Protein AF-A0A917M7F8-F1 (afdb_monomer)

Radius of gyration: 17.64 Å; Cα contacts (8 Å, |Δi|>4): 96; chains: 1; bounding box: 37×17×56 Å

Structure (mmCIF, N/CA/C/O backbone):
data_AF-A0A917M7F8-F1
#
_entry.id   AF-A0A917M7F8-F1
#
loop_
_atom_site.group_PDB
_atom_site.id
_atom_site.type_symbol
_atom_site.label_atom_id
_atom_site.label_alt_id
_atom_site.label_comp_id
_atom_site.label_asym_id
_atom_site.label_entity_id
_atom_site.label_seq_id
_atom_site.pdbx_PDB_ins_code
_atom_site.Cartn_x
_atom_site.Cartn_y
_atom_site.Cartn_z
_atom_site.occupancy
_atom_site.B_iso_or_equiv
_atom_site.auth_seq_id
_atom_site.auth_comp_id
_atom_site.auth_asym_id
_atom_site.auth_atom_id
_atom_site.pdbx_PDB_model_num
ATOM 1 N N . MET A 1 1 ? 1.217 -8.965 -25.783 1.00 62.03 1 MET A N 1
ATOM 2 C CA . MET A 1 1 ? 2.319 -8.614 -24.865 1.00 62.03 1 MET A CA 1
ATOM 3 C C . MET A 1 1 ? 2.893 -7.305 -25.364 1.00 62.03 1 MET A C 1
ATOM 5 O O . MET A 1 1 ? 3.243 -7.249 -26.536 1.00 62.03 1 MET A O 1
ATOM 9 N N . PHE A 1 2 ? 2.855 -6.248 -24.554 1.00 60.12 2 PHE A N 1
ATOM 10 C CA . PHE A 1 2 ? 3.273 -4.917 -24.993 1.00 60.12 2 PHE A CA 1
ATOM 11 C C . PHE A 1 2 ? 4.700 -4.663 -24.495 1.00 60.12 2 PHE A C 1
ATOM 13 O O . PHE A 1 2 ? 4.923 -4.804 -23.293 1.00 60.12 2 PHE A O 1
ATOM 20 N N . PRO A 1 3 ? 5.660 -4.360 -25.384 1.00 73.62 3 PRO A N 1
ATOM 21 C CA . PRO A 1 3 ? 7.019 -4.032 -24.968 1.00 73.62 3 PRO A CA 1
ATOM 22 C C . PRO A 1 3 ? 7.006 -2.786 -24.080 1.00 73.62 3 PRO A C 1
ATOM 24 O O . PRO A 1 3 ? 6.171 -1.896 -24.280 1.00 73.62 3 PRO A O 1
ATOM 27 N N . ALA A 1 4 ? 7.925 -2.714 -23.115 1.00 78.94 4 ALA A N 1
ATOM 28 C CA . ALA A 1 4 ? 8.067 -1.524 -22.285 1.00 78.94 4 ALA A CA 1
ATOM 29 C C . ALA A 1 4 ? 8.313 -0.279 -23.174 1.00 78.94 4 ALA A C 1
ATOM 31 O O . ALA A 1 4 ? 9.271 -0.266 -23.953 1.00 78.94 4 ALA A O 1
ATOM 32 N N . PRO A 1 5 ? 7.461 0.762 -23.095 1.00 85.38 5 PRO A N 1
ATOM 33 C CA . PRO A 1 5 ? 7.623 1.974 -23.893 1.00 85.38 5 PRO A CA 1
ATOM 34 C C . PRO A 1 5 ? 8.844 2.788 -23.441 1.00 85.38 5 PRO A C 1
ATOM 36 O O . PRO A 1 5 ? 9.379 2.586 -22.353 1.00 85.38 5 PRO A O 1
ATOM 39 N N . GLU A 1 6 ? 9.263 3.767 -24.243 1.00 88.31 6 GLU A N 1
ATOM 40 C CA . GLU A 1 6 ? 10.417 4.631 -23.931 1.00 88.31 6 GLU A CA 1
ATOM 41 C C . GLU A 1 6 ? 10.277 5.345 -22.569 1.00 88.31 6 GLU A C 1
ATOM 43 O O . GLU A 1 6 ? 11.247 5.475 -21.824 1.00 88.31 6 GLU A O 1
ATOM 48 N N . TYR A 1 7 ? 9.043 5.695 -22.188 1.00 91.19 7 TYR A N 1
ATOM 49 C CA . TYR A 1 7 ? 8.695 6.331 -20.911 1.00 91.19 7 TYR A CA 1
ATOM 50 C C . TYR A 1 7 ? 8.487 5.343 -19.742 1.00 91.19 7 TYR A C 1
ATOM 52 O O . TYR A 1 7 ? 8.069 5.740 -18.653 1.00 91.19 7 TYR A O 1
ATOM 60 N N . ALA A 1 8 ? 8.763 4.045 -19.923 1.00 92.88 8 ALA A N 1
ATOM 61 C CA . ALA A 1 8 ? 8.505 3.020 -18.906 1.00 92.88 8 ALA A CA 1
ATOM 62 C C . ALA A 1 8 ? 9.246 3.276 -17.585 1.00 92.88 8 ALA A C 1
ATOM 64 O O . ALA A 1 8 ? 8.723 2.978 -16.511 1.00 92.88 8 ALA A O 1
ATOM 65 N N . LYS A 1 9 ? 10.448 3.862 -17.660 1.00 94.19 9 LYS A N 1
ATOM 66 C CA . LYS A 1 9 ? 11.239 4.230 -16.481 1.00 94.19 9 LYS A CA 1
ATOM 67 C C . LYS A 1 9 ? 10.529 5.266 -15.615 1.00 94.19 9 LYS A C 1
ATOM 69 O O . LYS A 1 9 ? 10.463 5.090 -14.401 1.00 94.19 9 LYS A O 1
ATOM 74 N N . ASP A 1 10 ? 10.000 6.312 -16.236 1.00 96.31 10 ASP A N 1
ATOM 75 C CA . ASP A 1 10 ? 9.342 7.406 -15.522 1.00 96.31 10 ASP A CA 1
ATOM 76 C C . ASP A 1 10 ? 8.047 6.919 -14.873 1.00 96.31 10 ASP A C 1
ATOM 78 O O . ASP A 1 10 ? 7.772 7.240 -13.717 1.00 96.31 10 ASP A O 1
ATOM 82 N N . VAL A 1 11 ? 7.313 6.046 -15.572 1.00 95.69 11 VAL A N 1
ATOM 83 C CA . VAL A 1 11 ? 6.140 5.359 -15.016 1.00 95.69 11 VAL A CA 1
ATOM 84 C C . VAL A 1 11 ? 6.529 4.533 -13.793 1.00 95.69 11 VAL A C 1
ATOM 86 O O . VAL A 1 11 ? 5.939 4.723 -12.738 1.00 95.69 11 VAL A O 1
ATOM 89 N N . ALA A 1 12 ? 7.541 3.667 -13.880 1.00 95.25 12 ALA A N 1
ATOM 90 C CA . ALA A 1 12 ? 7.937 2.827 -12.747 1.00 95.25 12 ALA A CA 1
ATOM 91 C C . ALA A 1 12 ? 8.389 3.644 -11.520 1.00 95.25 12 ALA A C 1
ATOM 93 O O . ALA A 1 12 ? 8.081 3.271 -10.390 1.00 95.25 12 ALA A O 1
ATOM 94 N N . ILE A 1 13 ? 9.070 4.779 -11.719 1.00 97.81 13 ILE A N 1
ATOM 95 C CA . ILE A 1 13 ? 9.441 5.693 -10.624 1.00 97.81 13 ILE A CA 1
ATOM 96 C C . ILE A 1 13 ? 8.196 6.340 -10.006 1.00 97.81 13 ILE A C 1
ATOM 98 O O . ILE A 1 13 ? 8.093 6.423 -8.779 1.00 97.81 13 ILE A O 1
ATOM 102 N N . ALA A 1 14 ? 7.241 6.772 -10.833 1.00 97.88 14 ALA A N 1
ATOM 103 C CA . ALA A 1 14 ? 5.982 7.331 -10.352 1.00 97.88 14 ALA A CA 1
ATOM 104 C C . ALA A 1 14 ? 5.183 6.301 -9.535 1.00 97.88 14 ALA A C 1
ATOM 106 O O . ALA A 1 14 ? 4.707 6.624 -8.447 1.00 97.88 14 ALA A O 1
ATOM 107 N N . LEU A 1 15 ? 5.094 5.056 -10.016 1.00 97.69 15 LEU A N 1
ATOM 108 C CA . LEU A 1 15 ? 4.399 3.962 -9.329 1.00 97.69 15 LEU A CA 1
ATOM 109 C C . LEU A 1 15 ? 5.087 3.573 -8.016 1.00 97.69 15 LEU A C 1
ATOM 111 O O . LEU A 1 15 ? 4.408 3.396 -7.004 1.00 97.69 15 LEU A O 1
ATOM 115 N N . LEU A 1 16 ? 6.422 3.524 -7.995 1.00 98.12 16 LEU A N 1
ATOM 116 C CA . LEU A 1 16 ? 7.207 3.317 -6.777 1.00 98.12 16 LEU A CA 1
ATOM 117 C C . LEU A 1 16 ? 6.879 4.383 -5.721 1.00 98.12 16 LEU A C 1
ATOM 119 O O . LEU A 1 16 ? 6.521 4.049 -4.592 1.00 98.12 16 LEU A O 1
ATOM 123 N N . GLY A 1 17 ? 6.973 5.663 -6.093 1.00 97.94 17 GLY A N 1
ATOM 124 C CA . GLY A 1 17 ? 6.709 6.778 -5.183 1.00 97.94 17 GLY A CA 1
ATOM 125 C C . GLY A 1 17 ? 5.265 6.801 -4.681 1.00 97.94 17 GLY A C 1
ATOM 126 O O . GLY A 1 17 ? 5.033 6.951 -3.480 1.00 97.94 17 GLY A O 1
ATOM 127 N N . ALA A 1 18 ? 4.297 6.590 -5.576 1.00 98.06 18 ALA A N 1
ATOM 128 C CA . ALA A 1 18 ? 2.884 6.531 -5.220 1.00 98.06 18 ALA A CA 1
ATOM 129 C C . ALA A 1 18 ? 2.584 5.372 -4.260 1.00 98.06 18 ALA A C 1
ATOM 131 O O . ALA A 1 18 ? 1.893 5.571 -3.264 1.00 98.06 18 ALA A O 1
ATOM 132 N N . SER A 1 19 ? 3.149 4.188 -4.508 1.00 98.12 19 SER A N 1
ATOM 133 C CA . SER A 1 19 ? 2.957 3.011 -3.652 1.00 98.12 19 SER A CA 1
ATOM 134 C C . SER A 1 19 ? 3.540 3.224 -2.254 1.00 98.12 19 SER A C 1
ATOM 136 O O . SER A 1 19 ? 2.872 2.949 -1.260 1.00 98.12 19 SER A O 1
ATOM 138 N N . VAL A 1 20 ? 4.742 3.801 -2.150 1.00 98.12 20 VAL A N 1
ATOM 139 C CA . VAL A 1 20 ? 5.342 4.166 -0.854 1.00 98.12 20 VAL A CA 1
ATOM 140 C C . VAL A 1 20 ? 4.483 5.205 -0.121 1.00 98.12 20 VAL A C 1
ATOM 142 O O . VAL A 1 20 ? 4.250 5.073 1.081 1.00 98.12 20 VAL A O 1
ATOM 145 N N . GLY A 1 21 ? 3.969 6.209 -0.838 1.00 98.19 21 GLY A N 1
ATOM 146 C CA . GLY A 1 21 ? 3.056 7.209 -0.280 1.00 98.19 21 GLY A CA 1
ATOM 147 C C . GLY A 1 21 ? 1.763 6.592 0.262 1.00 98.19 21 GLY A C 1
ATOM 148 O O . GLY A 1 21 ? 1.378 6.873 1.397 1.00 98.19 21 GLY A O 1
ATOM 149 N N . ILE A 1 22 ? 1.132 5.700 -0.507 1.00 97.56 22 ILE A N 1
ATOM 150 C CA . ILE A 1 22 ? -0.066 4.953 -0.092 1.00 97.56 22 ILE A CA 1
ATOM 151 C C . ILE A 1 22 ? 0.229 4.104 1.148 1.00 97.56 22 ILE A C 1
ATOM 153 O O . ILE A 1 22 ? -0.550 4.136 2.100 1.00 97.56 22 ILE A O 1
ATOM 157 N N . ALA A 1 23 ? 1.358 3.391 1.178 1.00 97.81 23 ALA A N 1
ATOM 158 C CA . ALA A 1 23 ? 1.754 2.590 2.333 1.00 97.81 23 ALA A CA 1
ATOM 159 C C . ALA A 1 23 ? 1.881 3.454 3.600 1.00 97.81 23 ALA A C 1
ATOM 161 O O . ALA A 1 23 ? 1.338 3.106 4.648 1.00 97.81 23 ALA A O 1
ATOM 162 N N . GLY A 1 24 ? 2.539 4.613 3.497 1.00 97.44 24 GLY A N 1
ATOM 163 C CA . GLY A 1 24 ? 2.657 5.556 4.610 1.00 97.44 24 GLY A CA 1
ATOM 164 C C . GLY A 1 24 ? 1.296 6.045 5.114 1.00 97.44 24 GLY A C 1
ATOM 165 O O . GLY A 1 24 ? 1.035 6.006 6.316 1.00 97.44 24 GLY A O 1
ATOM 166 N N . LEU A 1 25 ? 0.405 6.445 4.203 1.00 96.06 25 LEU A N 1
ATOM 167 C CA . LEU A 1 25 ? -0.946 6.896 4.552 1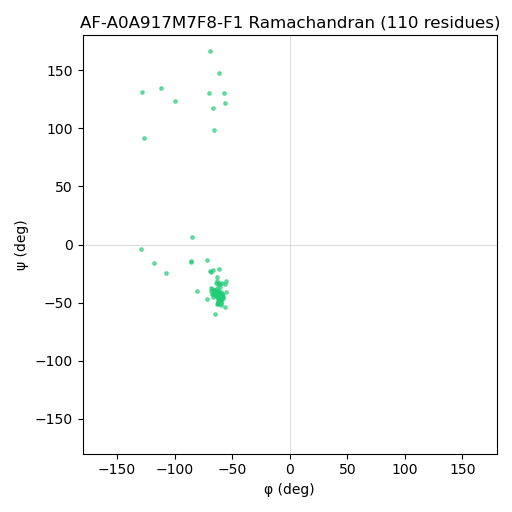.00 96.06 25 LEU A CA 1
ATOM 168 C C . LEU A 1 25 ? -1.769 5.791 5.226 1.00 96.06 25 LEU A C 1
ATOM 170 O O . LEU A 1 25 ? -2.414 6.041 6.243 1.00 96.06 25 LEU A O 1
ATOM 174 N N . LEU A 1 26 ? -1.721 4.565 4.702 1.00 95.19 26 LEU A N 1
ATOM 175 C CA . LEU A 1 26 ? -2.438 3.423 5.273 1.00 95.19 26 LEU A CA 1
ATOM 176 C C . LEU A 1 26 ? -1.946 3.078 6.678 1.00 95.19 26 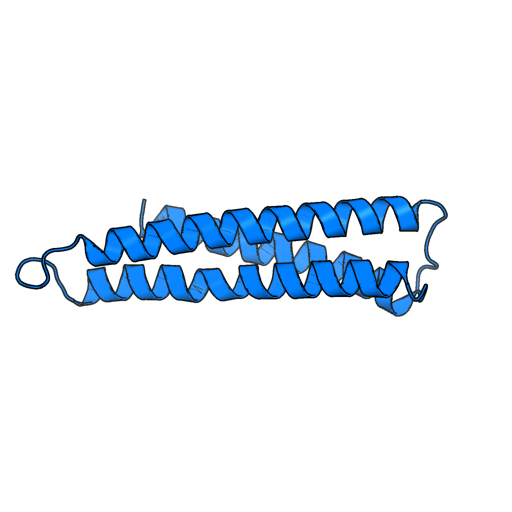LEU A C 1
ATOM 178 O O . LEU A 1 26 ? -2.767 2.797 7.549 1.00 95.19 26 LEU A O 1
ATOM 182 N N . LEU A 1 27 ? -0.635 3.146 6.919 1.00 94.56 27 LEU A N 1
ATOM 183 C CA . LEU A 1 27 ? -0.068 2.906 8.244 1.00 94.56 27 LEU A CA 1
ATOM 184 C C . LEU A 1 27 ? -0.540 3.958 9.258 1.00 94.56 27 LEU A C 1
ATOM 186 O O . LEU A 1 27 ? -0.886 3.611 10.387 1.00 94.56 27 LEU A O 1
ATOM 190 N N . VAL A 1 28 ? -0.610 5.226 8.842 1.00 95.12 28 VAL A N 1
ATOM 191 C CA . VAL A 1 28 ? -1.147 6.317 9.668 1.00 95.12 28 VAL A CA 1
ATOM 192 C C . VAL A 1 28 ? -2.623 6.076 9.995 1.00 95.12 28 VAL A C 1
ATOM 194 O O . VAL A 1 28 ? -2.999 6.123 11.164 1.00 95.12 28 VAL A O 1
ATOM 197 N N . VAL A 1 29 ? -3.453 5.760 8.994 1.00 91.81 29 VAL A N 1
ATOM 198 C CA . VAL A 1 29 ? -4.885 5.471 9.201 1.00 91.81 29 VAL A CA 1
ATOM 199 C C . VAL A 1 29 ? -5.081 4.265 10.120 1.00 91.81 29 VAL A C 1
ATOM 201 O O . VAL A 1 29 ? -5.867 4.346 11.059 1.00 91.81 29 VAL A O 1
ATOM 204 N N . ALA A 1 30 ? -4.350 3.169 9.904 1.00 90.62 30 ALA A N 1
ATOM 205 C CA . ALA A 1 30 ? -4.424 1.994 10.770 1.00 90.62 30 ALA A CA 1
ATOM 206 C C . ALA A 1 30 ? -4.049 2.343 12.221 1.00 90.62 30 ALA A C 1
ATOM 208 O O . ALA A 1 30 ? -4.754 1.948 13.148 1.00 90.62 30 ALA A O 1
ATOM 209 N N . GLY A 1 31 ? -2.992 3.139 12.417 1.00 91.06 31 GLY A N 1
ATOM 210 C CA . GLY A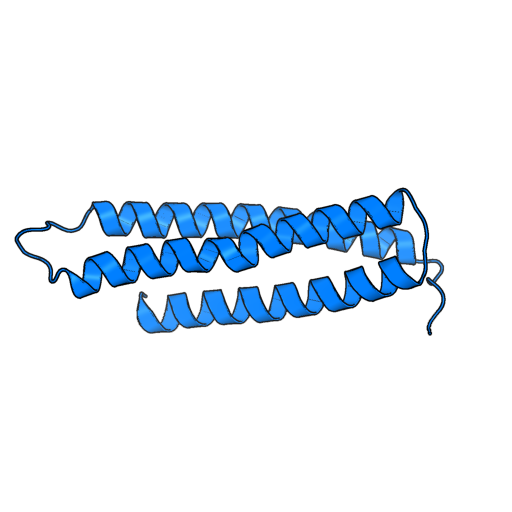 1 31 ? -2.597 3.638 13.734 1.00 91.06 31 GLY A CA 1
ATOM 211 C C . GLY A 1 31 ? -3.702 4.442 14.423 1.00 91.06 31 GLY A C 1
ATOM 212 O O . GLY A 1 31 ? -3.979 4.203 15.597 1.00 91.06 31 GLY A O 1
ATOM 213 N N . PHE A 1 32 ? -4.382 5.333 13.695 1.00 91.56 32 PHE A N 1
ATOM 214 C CA . PHE A 1 32 ? -5.524 6.083 14.228 1.00 91.56 32 PHE A CA 1
ATOM 215 C C . PHE A 1 32 ? -6.692 5.176 14.623 1.00 91.56 32 PHE A C 1
ATOM 217 O O . PHE A 1 32 ? -7.260 5.352 15.697 1.00 91.56 32 PHE A O 1
ATOM 224 N N . VAL A 1 33 ? -7.029 4.190 13.793 1.00 89.06 33 VAL A N 1
ATOM 225 C CA . VAL A 1 33 ? -8.131 3.252 14.058 1.00 89.06 33 VAL A CA 1
ATOM 226 C C . VAL A 1 33 ? -7.857 2.409 15.306 1.00 89.06 33 VAL A C 1
ATOM 228 O O . VAL A 1 33 ? -8.734 2.274 16.157 1.00 89.06 33 VAL A O 1
ATOM 231 N N . PHE A 1 34 ? -6.634 1.890 15.464 1.00 88.44 34 PHE A N 1
ATOM 232 C CA . PHE A 1 34 ? -6.249 1.153 16.673 1.00 88.44 34 PHE A CA 1
ATOM 233 C C . PHE A 1 34 ? -6.222 2.043 17.916 1.00 88.44 34 PHE A C 1
ATOM 235 O O . PHE A 1 34 ? -6.682 1.625 18.976 1.00 88.44 34 PHE A O 1
ATOM 242 N N . ALA A 1 35 ? -5.710 3.270 17.794 1.00 89.88 35 ALA A N 1
ATOM 243 C CA . ALA A 1 35 ? -5.721 4.222 18.896 1.00 89.88 35 ALA A CA 1
ATOM 244 C C . ALA A 1 35 ? -7.156 4.539 19.337 1.00 89.88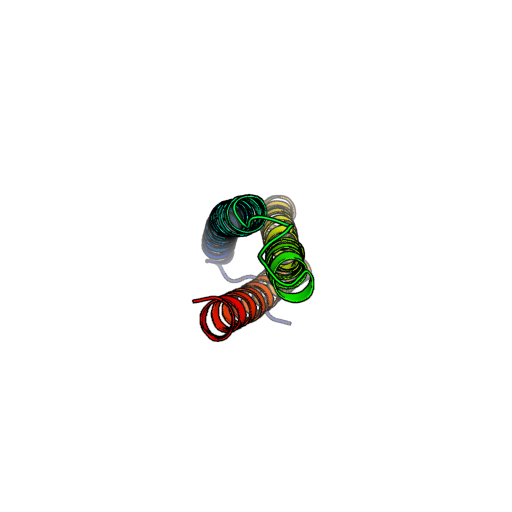 35 ALA A C 1
ATOM 246 O O . ALA A 1 35 ? -7.429 4.536 20.531 1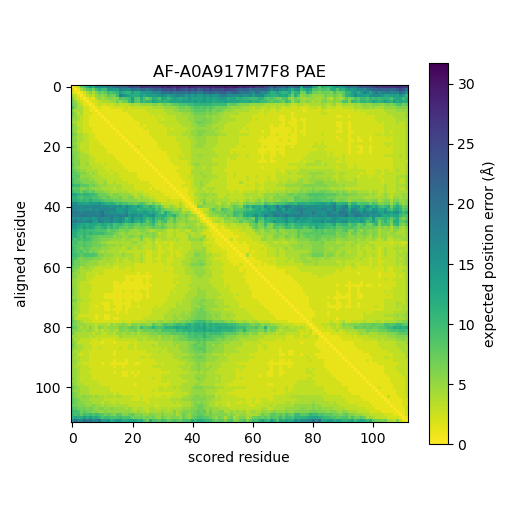.00 89.88 35 ALA A O 1
ATOM 247 N N . GLN A 1 36 ? -8.079 4.729 18.390 1.00 87.69 36 GLN A N 1
ATOM 248 C CA . GLN A 1 36 ? -9.495 4.948 18.679 1.00 87.69 36 GLN A CA 1
ATOM 249 C C . GLN A 1 36 ? -10.119 3.743 19.393 1.00 87.69 36 GLN A C 1
ATOM 251 O O . GLN A 1 36 ? -10.800 3.931 20.401 1.00 87.69 36 GLN A O 1
ATOM 256 N N . ALA A 1 37 ? -9.840 2.518 18.932 1.00 85.31 37 ALA A N 1
ATOM 257 C CA . ALA A 1 37 ? -10.318 1.296 19.583 1.00 85.31 37 ALA A CA 1
ATOM 258 C C . ALA A 1 37 ? -9.897 1.234 21.063 1.00 85.31 37 ALA A C 1
ATOM 260 O O . ALA A 1 37 ? -10.703 0.898 21.925 1.00 85.31 37 ALA A O 1
ATOM 261 N N . ALA A 1 38 ? -8.660 1.640 21.365 1.00 85.88 38 ALA A N 1
ATOM 262 C CA . ALA A 1 38 ? -8.105 1.634 22.717 1.00 85.88 38 ALA A CA 1
ATOM 263 C C . ALA A 1 38 ? -8.691 2.711 23.652 1.00 85.88 38 ALA A C 1
ATOM 265 O O . ALA A 1 38 ? -8.464 2.652 24.859 1.00 85.88 38 ALA A O 1
ATOM 266 N N . THR A 1 39 ? -9.417 3.703 23.121 1.00 88.44 39 THR A N 1
ATOM 267 C CA . THR A 1 39 ? -10.070 4.741 23.943 1.00 88.44 39 THR A CA 1
ATOM 268 C C . THR A 1 39 ? -11.447 4.344 24.464 1.00 88.44 39 THR A C 1
ATOM 270 O O . THR A 1 39 ? -11.951 5.011 25.368 1.00 88.44 39 THR A O 1
ATOM 273 N N . PHE A 1 40 ? -12.068 3.293 23.917 1.00 84.94 40 PHE A N 1
ATOM 274 C CA . PHE A 1 40 ? -13.392 2.867 24.361 1.00 84.94 40 PHE A CA 1
ATOM 275 C C . PHE A 1 40 ? -13.323 2.267 25.775 1.00 84.94 40 PHE A C 1
ATOM 277 O O . PHE A 1 40 ? -12.480 1.399 26.014 1.00 84.94 40 PHE A O 1
ATOM 284 N N . PRO A 1 41 ? -14.189 2.694 26.717 1.00 82.94 41 PRO A N 1
ATOM 285 C CA . PRO A 1 41 ? -14.282 2.055 28.023 1.00 82.94 41 PRO A CA 1
ATOM 286 C C . PRO A 1 41 ? -14.827 0.629 27.840 1.00 82.94 41 PRO A C 1
ATOM 288 O O . PRO A 1 41 ? -15.963 0.488 27.373 1.00 82.94 41 PRO A O 1
ATOM 291 N N . PRO A 1 42 ? -14.061 -0.419 28.197 1.00 75.62 42 PRO A N 1
ATOM 292 C CA . PRO A 1 42 ? -14.459 -1.806 27.951 1.00 75.62 42 PRO A CA 1
ATOM 293 C C . PRO A 1 42 ? -15.689 -2.229 28.766 1.00 75.62 42 PRO A C 1
ATOM 295 O O . PRO A 1 42 ? -16.401 -3.138 28.368 1.00 75.62 42 PRO A O 1
ATOM 298 N N . ASP A 1 43 ? -15.978 -1.546 29.876 1.00 79.44 43 ASP A N 1
ATOM 299 C CA . ASP A 1 43 ? -17.123 -1.864 30.737 1.00 79.44 43 ASP A CA 1
ATOM 300 C C . ASP A 1 43 ? -18.438 -1.193 30.281 1.00 79.44 43 ASP A C 1
ATOM 302 O O . ASP A 1 43 ? -19.515 -1.555 30.755 1.00 79.44 43 ASP A O 1
ATOM 306 N N . GLU A 1 44 ? -18.367 -0.202 29.381 1.00 81.12 44 GLU A N 1
ATOM 307 C CA . GLU A 1 44 ? -19.526 0.600 28.939 1.00 81.12 44 GLU A CA 1
ATOM 308 C C . GLU A 1 44 ? -19.834 0.459 27.442 1.00 81.12 44 GLU A C 1
ATOM 310 O O . GLU A 1 44 ? -20.919 0.838 26.995 1.00 81.12 44 GLU A O 1
ATOM 315 N N . THR A 1 45 ? -18.894 -0.072 26.658 1.00 78.88 45 THR A N 1
ATOM 316 C CA . THR A 1 45 ? -19.020 -0.204 25.202 1.00 78.88 45 THR A CA 1
ATOM 317 C C . THR A 1 45 ? -19.136 -1.670 24.829 1.00 78.88 45 THR A C 1
ATOM 319 O O . THR A 1 45 ? -18.366 -2.488 25.312 1.00 78.88 45 THR A O 1
ATOM 322 N N . ASP A 1 46 ? -20.079 -1.991 23.945 1.00 83.88 46 ASP A N 1
ATOM 323 C CA . ASP A 1 46 ? -20.258 -3.351 23.443 1.00 83.88 46 ASP A CA 1
ATOM 324 C C . ASP A 1 46 ? -18.965 -3.869 22.785 1.00 83.88 46 ASP A C 1
ATOM 326 O O . ASP A 1 46 ? -18.375 -3.196 21.926 1.00 83.88 46 ASP A O 1
ATOM 330 N N . ASP A 1 47 ? -18.538 -5.071 23.177 1.00 82.50 47 ASP A N 1
ATOM 331 C CA . ASP A 1 47 ? -17.313 -5.724 22.707 1.00 82.50 47 ASP A CA 1
ATOM 332 C C . ASP A 1 47 ? -17.282 -5.831 21.175 1.00 82.50 47 ASP A C 1
ATOM 334 O O . ASP A 1 47 ? -16.217 -5.745 20.553 1.00 82.50 47 ASP A O 1
ATOM 338 N N . GLU A 1 48 ? -18.451 -5.964 20.536 1.00 83.88 48 GLU A N 1
ATOM 339 C CA . GLU A 1 48 ? -18.568 -6.017 19.075 1.00 83.88 48 GLU A CA 1
ATOM 340 C C . GLU A 1 48 ? -18.093 -4.726 18.391 1.00 83.88 48 GLU A C 1
ATOM 342 O O . GLU A 1 48 ? -17.510 -4.773 17.301 1.00 83.88 48 GLU A O 1
ATOM 347 N N . VAL A 1 49 ? -18.298 -3.567 19.024 1.00 81.75 49 VAL A N 1
ATOM 348 C CA . VAL A 1 49 ? -17.874 -2.269 18.482 1.00 81.75 49 VAL A CA 1
ATOM 349 C C . VAL A 1 49 ? -16.355 -2.147 18.557 1.00 81.75 49 VAL A C 1
ATOM 351 O O . VAL A 1 49 ? -15.717 -1.808 17.555 1.00 81.75 49 VAL A O 1
ATOM 354 N N . ILE A 1 50 ? -15.765 -2.490 19.705 1.00 81.69 50 ILE A N 1
ATOM 355 C CA . ILE A 1 50 ? -14.310 -2.460 19.918 1.00 81.69 50 ILE A CA 1
ATOM 356 C C . ILE A 1 50 ? -13.620 -3.428 18.945 1.00 81.69 50 ILE A C 1
ATOM 358 O O . ILE A 1 50 ? -12.717 -3.028 18.200 1.00 81.69 50 ILE A O 1
ATOM 362 N N . ALA A 1 51 ? -14.112 -4.669 18.859 1.00 85.19 51 ALA A N 1
ATOM 363 C CA . ALA A 1 51 ? -13.613 -5.672 17.919 1.00 85.19 51 ALA A CA 1
ATOM 364 C C . ALA A 1 51 ? -13.769 -5.226 16.454 1.00 85.19 51 ALA A C 1
ATOM 366 O O . ALA A 1 51 ? -12.916 -5.524 15.612 1.00 85.19 51 ALA A O 1
ATOM 367 N N . GLY A 1 52 ? -14.830 -4.478 16.142 1.00 85.06 52 GLY A N 1
ATOM 368 C CA . GLY A 1 52 ? -15.061 -3.887 14.830 1.00 85.06 52 GLY A CA 1
ATOM 369 C C . GLY A 1 52 ? -13.963 -2.905 14.418 1.00 85.06 52 GLY A C 1
ATOM 370 O O . GLY A 1 52 ? -13.470 -3.003 13.291 1.00 85.06 52 GLY A O 1
ATOM 371 N N . PHE A 1 53 ? -13.563 -1.986 15.301 1.00 86.00 53 PHE A N 1
ATOM 372 C CA . PHE A 1 53 ? -12.470 -1.046 15.022 1.00 86.00 53 PHE A CA 1
ATOM 373 C C . PHE A 1 53 ? -11.119 -1.765 14.929 1.00 86.00 53 PHE A C 1
ATOM 375 O O . PHE A 1 53 ? -10.363 -1.523 13.987 1.00 86.00 53 PHE A O 1
ATOM 382 N N . GLU A 1 54 ? -10.828 -2.711 15.828 1.00 87.31 54 GLU A N 1
ATOM 383 C CA . GLU A 1 54 ? -9.597 -3.506 15.733 1.00 87.31 54 GLU A CA 1
ATOM 384 C C . GLU A 1 54 ? -9.506 -4.279 14.412 1.00 87.31 54 GLU A C 1
ATOM 386 O O 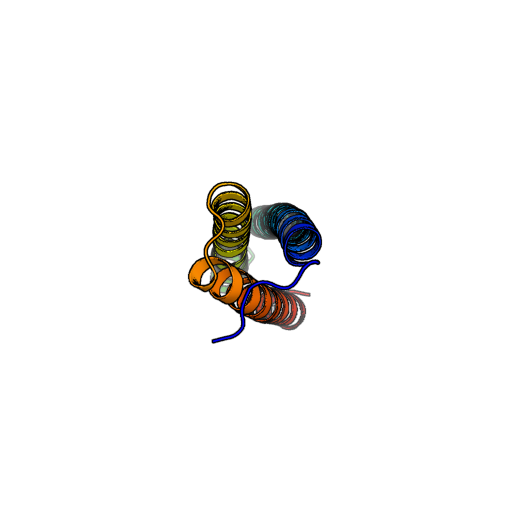. GLU A 1 54 ? -8.452 -4.310 13.768 1.00 87.31 54 GLU A O 1
ATOM 391 N N . MET A 1 55 ? -10.615 -4.885 13.979 1.00 89.44 55 MET A N 1
ATOM 392 C CA . MET A 1 55 ? -10.681 -5.601 12.710 1.00 89.44 55 MET A CA 1
ATOM 393 C C . MET A 1 55 ? -10.472 -4.655 11.526 1.00 89.44 55 MET A C 1
ATOM 395 O O . MET A 1 55 ? -9.712 -4.991 10.618 1.00 89.44 55 MET A O 1
ATOM 399 N N . ALA A 1 56 ? -11.086 -3.468 11.536 1.00 88.94 56 ALA A N 1
ATOM 400 C CA . ALA A 1 56 ? -10.876 -2.465 10.494 1.00 88.94 56 ALA A CA 1
ATOM 401 C C . ALA A 1 56 ? -9.392 -2.071 10.391 1.00 88.94 56 ALA A C 1
ATOM 403 O O . ALA A 1 56 ? -8.830 -2.086 9.294 1.00 88.94 56 ALA A O 1
ATOM 404 N N . GLY A 1 57 ? -8.730 -1.835 11.528 1.00 87.69 57 GLY A N 1
ATOM 405 C CA . GLY A 1 57 ? -7.294 -1.547 11.578 1.00 87.69 57 GLY A CA 1
ATOM 406 C C . GLY A 1 57 ? -6.441 -2.688 11.014 1.00 87.69 57 GLY A C 1
ATOM 407 O O . GLY A 1 57 ? -5.533 -2.451 10.214 1.00 87.69 57 GLY A O 1
ATOM 408 N N . ARG A 1 58 ? -6.763 -3.945 11.359 1.00 90.25 58 ARG A N 1
ATOM 409 C CA . ARG A 1 58 ? -6.067 -5.134 10.826 1.00 90.25 58 ARG A CA 1
ATOM 410 C C . ARG A 1 58 ? -6.284 -5.310 9.327 1.00 90.25 58 ARG A C 1
ATOM 412 O O . ARG A 1 58 ? -5.337 -5.636 8.616 1.00 90.25 58 ARG A O 1
ATOM 419 N N . LEU A 1 59 ? -7.500 -5.080 8.834 1.00 91.69 59 LEU A N 1
ATOM 420 C CA . LEU A 1 59 ? -7.811 -5.174 7.407 1.00 91.69 59 LEU A CA 1
ATOM 421 C C . LEU A 1 59 ? -7.047 -4.129 6.589 1.00 91.69 59 LEU A C 1
ATOM 423 O O . LEU A 1 59 ? -6.621 -4.441 5.478 1.00 91.69 59 LEU A O 1
ATOM 427 N N . GLY A 1 60 ? -6.783 -2.945 7.150 1.00 90.12 60 GLY A N 1
ATOM 428 C CA . GLY A 1 60 ? -5.944 -1.916 6.526 1.00 90.12 60 GLY A CA 1
ATOM 429 C C . GLY A 1 60 ? -4.493 -2.339 6.281 1.00 90.12 60 GLY A C 1
ATOM 430 O O . GLY A 1 60 ? -3.839 -1.803 5.384 1.00 90.12 60 GLY A O 1
ATOM 431 N N . LEU A 1 61 ? -3.995 -3.351 7.001 1.00 93.25 61 LEU A N 1
ATOM 432 C CA . LEU A 1 61 ? -2.654 -3.896 6.772 1.00 93.25 61 LEU A CA 1
ATOM 433 C C . LEU A 1 61 ? -2.544 -4.650 5.440 1.00 93.25 61 LEU A C 1
ATOM 435 O O . LEU A 1 61 ? -1.447 -4.755 4.894 1.00 93.25 61 LEU A O 1
ATOM 439 N N . ILE A 1 62 ? -3.657 -5.143 4.886 1.00 94.19 62 ILE A N 1
ATOM 440 C CA . ILE A 1 62 ? -3.669 -5.846 3.596 1.00 94.19 62 ILE A CA 1
A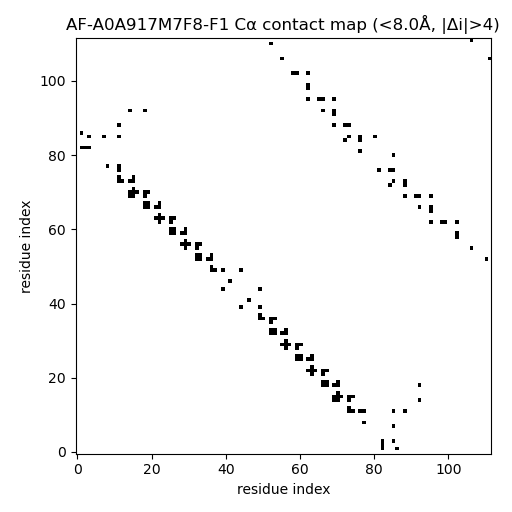TOM 441 C C . ILE A 1 62 ? -3.259 -4.904 2.450 1.00 94.19 62 ILE A C 1
ATOM 443 O O . ILE A 1 62 ? -2.241 -5.179 1.810 1.00 94.19 62 ILE A O 1
ATOM 447 N N . PRO A 1 63 ? -3.968 -3.785 2.177 1.00 95.56 63 PRO A N 1
ATOM 448 C CA . PRO A 1 63 ? -3.546 -2.850 1.138 1.00 95.56 63 PRO A CA 1
ATOM 449 C C . PRO A 1 63 ? -2.187 -2.207 1.452 1.00 95.56 63 PRO A C 1
ATOM 451 O O . PRO A 1 63 ? -1.437 -1.911 0.527 1.00 95.56 63 PRO A O 1
ATOM 454 N N . PHE A 1 64 ? -1.811 -2.064 2.729 1.00 96.56 64 PHE A N 1
ATOM 455 C CA . PHE A 1 64 ? -0.477 -1.592 3.116 1.00 96.56 64 PHE A CA 1
ATOM 456 C C . PHE A 1 64 ? 0.632 -2.541 2.642 1.00 96.56 64 PHE A C 1
ATOM 458 O O . PHE A 1 64 ? 1.580 -2.110 1.986 1.00 96.56 64 PHE A O 1
ATOM 465 N N . LEU A 1 65 ? 0.510 -3.840 2.934 1.00 97.00 65 LEU A N 1
ATOM 466 C CA . LEU A 1 65 ? 1.491 -4.835 2.500 1.00 97.00 65 LEU A CA 1
ATOM 467 C C . LEU A 1 65 ? 1.533 -4.944 0.975 1.00 97.00 65 LEU A C 1
ATOM 469 O O . LEU A 1 65 ? 2.617 -5.041 0.404 1.00 97.00 65 LEU A O 1
ATOM 473 N N . LEU A 1 66 ? 0.377 -4.871 0.311 1.00 96.88 66 LEU A N 1
ATOM 474 C CA . LEU A 1 66 ? 0.316 -4.837 -1.150 1.00 96.88 66 LEU A CA 1
ATOM 475 C C . LEU A 1 66 ? 1.040 -3.613 -1.720 1.00 96.88 66 LEU A C 1
ATOM 477 O O . LEU A 1 66 ? 1.772 -3.756 -2.694 1.00 96.88 66 LEU A O 1
ATOM 481 N N . ALA A 1 67 ? 0.915 -2.442 -1.093 1.00 97.94 67 ALA A N 1
ATOM 482 C CA . ALA A 1 67 ? 1.642 -1.244 -1.505 1.00 97.94 67 ALA A CA 1
ATOM 483 C C . ALA A 1 67 ? 3.165 -1.409 -1.375 1.00 97.94 67 ALA A C 1
ATOM 485 O O . ALA A 1 67 ? 3.914 -0.966 -2.246 1.00 97.94 67 ALA A O 1
ATOM 486 N N . LEU A 1 68 ? 3.643 -2.096 -0.333 1.00 98.06 68 LEU A N 1
ATOM 487 C CA . LEU A 1 68 ? 5.067 -2.416 -0.195 1.00 98.06 68 LEU A CA 1
ATOM 488 C C . LEU A 1 68 ? 5.547 -3.431 -1.237 1.00 98.06 68 LEU A C 1
ATOM 490 O O . LEU A 1 68 ? 6.641 -3.274 -1.781 1.00 98.06 68 LEU A O 1
ATOM 494 N N . VAL A 1 69 ? 4.740 -4.453 -1.533 1.00 97.88 69 VAL A N 1
ATOM 495 C CA . VAL A 1 69 ? 5.040 -5.420 -2.599 1.00 97.88 69 VAL A CA 1
ATOM 496 C C . VAL A 1 69 ? 5.101 -4.717 -3.954 1.00 97.88 69 VAL A C 1
ATOM 498 O O . VAL A 1 69 ? 6.033 -4.964 -4.713 1.00 97.88 69 VAL A O 1
ATOM 501 N N . GLU A 1 70 ? 4.176 -3.799 -4.230 1.00 98.00 70 GLU A N 1
ATOM 502 C CA . GLU A 1 70 ? 4.130 -3.020 -5.471 1.00 98.00 70 GLU A CA 1
ATOM 503 C C . GLU A 1 70 ? 5.341 -2.082 -5.610 1.00 98.00 70 GLU A C 1
ATOM 505 O O . GLU A 1 70 ? 5.988 -2.023 -6.659 1.00 98.00 70 GLU A O 1
ATOM 510 N N . ALA A 1 71 ? 5.730 -1.417 -4.518 1.00 98.12 71 ALA A N 1
ATOM 511 C CA . ALA A 1 71 ? 6.966 -0.644 -4.459 1.00 98.12 71 ALA A CA 1
ATOM 512 C C . ALA A 1 71 ? 8.197 -1.532 -4.731 1.00 98.12 71 ALA A C 1
ATOM 514 O O . ALA A 1 71 ? 9.057 -1.190 -5.546 1.00 98.12 71 ALA A O 1
ATOM 515 N N . GLY A 1 72 ? 8.262 -2.707 -4.103 1.00 97.75 72 GLY A N 1
ATOM 516 C CA . GLY A 1 72 ? 9.322 -3.688 -4.328 1.00 97.75 72 GLY A CA 1
ATOM 517 C C . GLY A 1 72 ? 9.369 -4.195 -5.771 1.00 97.75 72 GLY A C 1
ATOM 518 O O . GLY A 1 72 ? 10.451 -4.281 -6.348 1.00 97.75 72 GLY A O 1
ATOM 519 N N . ALA A 1 73 ? 8.216 -4.471 -6.381 1.00 96.94 73 ALA A N 1
ATOM 520 C CA . ALA A 1 73 ? 8.106 -4.908 -7.770 1.00 96.94 73 ALA A CA 1
ATOM 521 C C . ALA A 1 73 ? 8.541 -3.806 -8.749 1.00 96.94 73 ALA A C 1
ATOM 523 O O . ALA A 1 73 ? 9.293 -4.078 -9.688 1.00 96.94 73 ALA A O 1
ATOM 524 N N . SER A 1 74 ? 8.152 -2.554 -8.486 1.00 96.38 74 SER A N 1
ATOM 525 C CA . SER A 1 74 ? 8.592 -1.380 -9.250 1.00 96.38 74 SER A CA 1
ATOM 526 C C . SER A 1 74 ? 10.112 -1.202 -9.178 1.00 96.38 74 SER A C 1
ATOM 528 O O . SER A 1 74 ? 10.772 -1.006 -10.202 1.00 96.38 74 SER A O 1
ATOM 530 N N . LEU A 1 75 ? 10.697 -1.337 -7.982 1.00 97.12 75 LEU A N 1
ATOM 531 C CA . LEU A 1 75 ? 12.147 -1.287 -7.791 1.00 97.12 75 LEU A CA 1
ATOM 532 C C . LEU A 1 75 ? 12.855 -2.459 -8.487 1.00 97.12 75 LEU A C 1
ATOM 534 O O . LEU A 1 75 ? 13.869 -2.259 -9.156 1.00 97.12 75 LEU A O 1
ATOM 538 N N . LEU A 1 76 ? 12.311 -3.672 -8.369 1.00 96.69 76 LEU A N 1
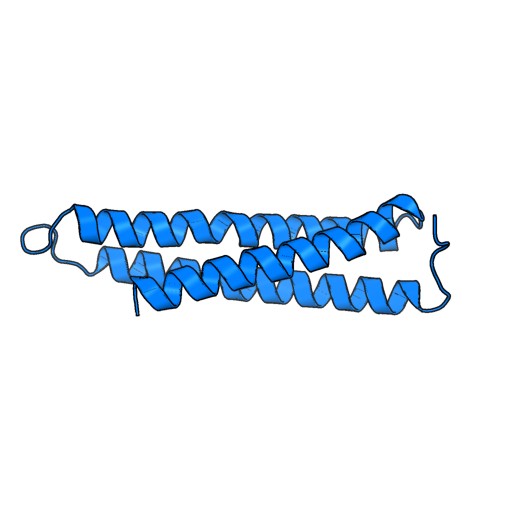ATOM 539 C CA . LEU A 1 76 ? 12.850 -4.863 -9.018 1.00 96.69 76 LEU A CA 1
ATOM 540 C C . LEU A 1 76 ? 12.868 -4.700 -10.538 1.00 96.69 76 LEU A C 1
ATOM 542 O O . LEU A 1 76 ? 13.862 -5.052 -11.169 1.00 96.69 76 LEU A O 1
ATOM 546 N N . TRP A 1 77 ? 11.821 -4.117 -11.123 1.00 95.56 77 TRP A N 1
ATOM 547 C CA . TRP A 1 77 ? 11.792 -3.818 -12.551 1.00 95.56 77 TRP A CA 1
ATOM 548 C C . TRP A 1 77 ? 12.837 -2.764 -12.956 1.00 95.56 77 TRP A C 1
ATOM 550 O O . TRP A 1 77 ? 13.488 -2.908 -13.993 1.00 95.56 77 TRP A O 1
ATOM 560 N N . LEU A 1 78 ? 13.049 -1.729 -12.133 1.00 94.62 78 LEU A N 1
ATOM 561 C CA . LEU A 1 78 ? 14.082 -0.713 -12.384 1.00 94.62 78 LEU A CA 1
ATOM 562 C C . LEU A 1 78 ? 15.497 -1.310 -12.402 1.00 94.62 78 LEU A C 1
ATOM 564 O O . LEU A 1 78 ? 16.345 -0.844 -13.166 1.00 94.62 78 LEU A O 1
ATOM 568 N N . VAL A 1 79 ? 15.742 -2.340 -11.588 1.00 96.19 79 VAL A N 1
ATOM 569 C CA . VAL A 1 79 ? 17.013 -3.081 -11.553 1.00 96.19 79 VAL A CA 1
ATOM 570 C C . VAL A 1 79 ? 17.091 -4.114 -12.682 1.00 96.19 79 VAL A C 1
ATOM 572 O O . VAL A 1 79 ? 18.140 -4.272 -13.306 1.00 96.19 79 VAL A O 1
ATOM 575 N N . HIS A 1 80 ? 15.989 -4.808 -12.965 1.00 92.62 80 HIS A N 1
ATOM 576 C CA . HIS A 1 80 ? 15.911 -5.887 -13.941 1.00 92.62 80 HIS A CA 1
ATOM 577 C C . HIS A 1 80 ? 14.777 -5.635 -14.942 1.00 92.62 80 HIS A C 1
ATOM 579 O O . HIS A 1 80 ? 13.627 -6.034 -14.740 1.00 92.62 80 HIS A O 1
ATOM 585 N N . LYS A 1 81 ? 15.125 -4.975 -16.053 1.00 88.81 81 LYS A N 1
ATOM 586 C CA . LYS A 1 81 ? 14.178 -4.591 -17.106 1.00 88.81 81 LYS A CA 1
ATOM 587 C C . LYS A 1 81 ? 13.609 -5.827 -17.805 1.00 88.81 81 LYS A C 1
ATOM 589 O O . LYS A 1 81 ? 14.235 -6.388 -18.700 1.00 88.81 81 LYS A O 1
ATOM 594 N N . SER A 1 82 ? 12.410 -6.226 -17.396 1.00 91.25 82 SER A N 1
ATOM 595 C CA . SER A 1 82 ? 11.644 -7.329 -17.979 1.00 91.25 82 SER A CA 1
ATOM 596 C C . SER A 1 82 ? 10.232 -6.862 -18.317 1.00 91.25 82 SER A C 1
ATOM 598 O O . SER A 1 82 ? 9.554 -6.268 -17.478 1.00 91.25 82 SER A O 1
ATOM 600 N N . ASP A 1 83 ? 9.766 -7.154 -19.530 1.00 90.38 83 ASP A N 1
ATOM 601 C CA . ASP A 1 83 ? 8.426 -6.766 -19.995 1.00 90.38 83 ASP A CA 1
ATOM 602 C C . ASP A 1 83 ? 7.302 -7.423 -19.169 1.00 90.38 83 ASP A C 1
ATOM 604 O O . ASP A 1 83 ? 6.241 -6.826 -18.952 1.00 90.38 83 ASP A O 1
ATOM 608 N N . TYR A 1 84 ? 7.541 -8.635 -18.651 1.00 90.38 84 TYR A N 1
ATOM 609 C CA . TYR A 1 84 ? 6.597 -9.329 -17.767 1.00 90.38 84 TYR A CA 1
ATOM 610 C C . TYR A 1 84 ? 6.443 -8.606 -16.430 1.00 90.38 84 TYR A C 1
ATOM 612 O O . TYR A 1 84 ? 5.323 -8.394 -15.968 1.00 90.38 84 TYR A O 1
ATOM 620 N N . LEU A 1 85 ? 7.564 -8.191 -15.834 1.00 90.81 85 LEU A N 1
ATOM 621 C CA . LEU A 1 85 ? 7.562 -7.437 -14.583 1.00 90.81 85 LEU A CA 1
ATOM 622 C C . LEU A 1 85 ? 6.918 -6.060 -14.772 1.00 90.81 85 LEU A C 1
ATOM 624 O O . LEU A 1 85 ? 6.137 -5.651 -13.923 1.00 90.81 85 LEU A O 1
ATOM 628 N N . TYR A 1 86 ? 7.163 -5.389 -15.904 1.00 93.00 86 TYR A N 1
ATOM 629 C CA . TYR A 1 86 ? 6.537 -4.095 -16.205 1.00 93.00 86 TYR A CA 1
ATOM 630 C C . TYR A 1 86 ? 5.011 -4.190 -16.238 1.00 93.00 86 TYR A C 1
ATOM 632 O O . TYR A 1 86 ? 4.304 -3.413 -15.602 1.00 93.00 86 TYR A O 1
ATOM 640 N N . THR A 1 87 ? 4.504 -5.185 -16.970 1.00 93.25 87 THR A N 1
ATOM 641 C CA . THR A 1 87 ? 3.064 -5.430 -17.083 1.00 93.25 87 THR A CA 1
ATOM 642 C C . THR A 1 87 ? 2.475 -5.778 -15.716 1.00 93.25 87 THR A C 1
ATOM 644 O O . THR A 1 87 ? 1.414 -5.269 -15.360 1.00 93.25 87 THR A O 1
ATOM 647 N N . GLY A 1 88 ? 3.183 -6.601 -14.934 1.00 94.38 88 GLY A N 1
ATOM 648 C CA . GLY A 1 88 ? 2.797 -6.958 -13.571 1.00 94.38 88 GLY A CA 1
ATOM 649 C C . GLY A 1 88 ? 2.679 -5.747 -12.648 1.00 94.38 88 GLY A C 1
ATOM 650 O O . GLY A 1 88 ? 1.658 -5.613 -11.990 1.00 94.38 88 GLY A O 1
ATOM 651 N N . VAL A 1 89 ? 3.664 -4.847 -12.666 1.00 95.19 89 VAL A N 1
ATOM 652 C CA . VAL A 1 89 ? 3.677 -3.595 -11.886 1.00 95.19 89 VAL A CA 1
ATOM 653 C C . VAL A 1 89 ? 2.488 -2.695 -12.246 1.00 95.19 89 VAL A C 1
ATOM 655 O O . VAL A 1 89 ? 1.765 -2.214 -11.382 1.00 95.19 89 VAL A O 1
ATOM 658 N N . ILE A 1 90 ? 2.184 -2.516 -13.536 1.00 95.94 90 ILE A N 1
ATOM 659 C CA . ILE A 1 90 ? 1.032 -1.687 -13.936 1.00 95.94 90 ILE A CA 1
ATOM 660 C C . ILE A 1 90 ? -0.288 -2.267 -13.410 1.00 95.94 90 ILE A C 1
ATOM 662 O O . ILE A 1 90 ? -1.091 -1.549 -12.809 1.00 95.94 90 ILE A O 1
ATOM 666 N N . TRP A 1 91 ? -0.536 -3.558 -13.642 1.00 96.19 91 TRP A N 1
ATOM 667 C CA . TRP A 1 91 ? -1.779 -4.194 -13.195 1.00 96.19 91 TRP A CA 1
ATOM 668 C C . TRP A 1 91 ? -1.856 -4.310 -11.672 1.00 96.19 91 TRP A C 1
ATOM 670 O O . TRP A 1 91 ? -2.931 -4.110 -11.104 1.00 96.19 91 TRP A O 1
ATOM 680 N N . GLY A 1 92 ? -0.728 -4.590 -11.021 1.00 96.50 92 GLY A N 1
ATOM 681 C CA . GLY A 1 92 ? -0.590 -4.628 -9.569 1.00 96.50 92 GLY A CA 1
ATOM 682 C C . GLY A 1 92 ? -0.932 -3.284 -8.941 1.00 96.50 92 GLY A C 1
ATOM 683 O O . GLY A 1 92 ? -1.752 -3.230 -8.024 1.00 96.50 92 GLY A O 1
ATOM 684 N N . PHE A 1 93 ? -0.448 -2.185 -9.521 1.00 97.62 93 PHE A N 1
ATOM 685 C CA . PHE A 1 93 ? -0.788 -0.846 -9.059 1.00 97.62 93 PHE A CA 1
ATOM 686 C C . PHE A 1 93 ? -2.274 -0.500 -9.239 1.00 97.62 93 PHE A C 1
ATOM 688 O O . PHE A 1 93 ? -2.892 0.049 -8.326 1.00 97.62 93 PHE A O 1
ATOM 695 N N . PHE A 1 94 ? -2.898 -0.849 -10.370 1.00 97.62 94 PHE A N 1
ATOM 696 C CA . PHE A 1 94 ? -4.347 -0.652 -10.530 1.00 97.62 94 PHE A CA 1
ATOM 697 C C . PHE A 1 94 ? -5.155 -1.458 -9.510 1.00 97.62 94 PHE A C 1
ATOM 699 O O . PHE A 1 94 ? -6.104 -0.932 -8.922 1.00 97.62 94 PHE A O 1
ATOM 706 N N . LEU A 1 95 ? -4.770 -2.712 -9.266 1.00 96.62 95 LEU A N 1
ATOM 707 C CA . LEU A 1 95 ? -5.387 -3.540 -8.234 1.00 96.62 95 LEU A CA 1
ATOM 708 C C . LEU A 1 95 ? -5.210 -2.912 -6.845 1.00 96.62 95 LEU A C 1
ATOM 710 O O . LEU A 1 95 ? -6.176 -2.831 -6.087 1.00 96.62 95 LEU A O 1
ATOM 714 N N . LEU A 1 96 ? -4.010 -2.415 -6.533 1.00 97.50 96 LEU A N 1
ATOM 715 C CA . LEU A 1 96 ? -3.713 -1.717 -5.286 1.00 97.50 96 LEU A CA 1
ATOM 716 C C . LEU A 1 96 ? -4.616 -0.494 -5.096 1.00 97.50 96 LEU A C 1
ATOM 718 O O . LEU A 1 96 ? -5.181 -0.328 -4.014 1.00 97.50 96 LEU A O 1
ATOM 722 N N . LEU A 1 97 ? -4.788 0.336 -6.128 1.00 97.50 97 LEU A N 1
ATOM 723 C CA . LEU A 1 97 ? -5.673 1.502 -6.075 1.00 97.50 97 LEU A CA 1
ATOM 724 C C . LEU A 1 97 ? -7.124 1.102 -5.801 1.00 97.50 97 LEU A C 1
ATOM 726 O O . LEU A 1 97 ? -7.765 1.700 -4.937 1.00 97.50 97 LEU A O 1
ATOM 730 N N . ILE A 1 98 ? -7.631 0.081 -6.496 1.00 97.31 98 ILE A N 1
ATOM 731 C CA . ILE A 1 98 ? -9.005 -0.403 -6.308 1.00 97.31 98 ILE A CA 1
ATOM 732 C C . ILE A 1 98 ? -9.194 -0.921 -4.882 1.00 97.31 98 ILE A C 1
ATOM 734 O O . ILE A 1 98 ? -10.134 -0.510 -4.205 1.00 97.31 98 ILE A O 1
ATOM 738 N N . LEU A 1 99 ? -8.300 -1.784 -4.397 1.00 95.44 99 LEU A N 1
ATOM 739 C CA . LEU A 1 99 ? -8.410 -2.363 -3.056 1.00 95.44 99 LEU A CA 1
ATOM 740 C C . LEU A 1 99 ? -8.272 -1.303 -1.961 1.00 95.44 99 LEU A C 1
ATOM 742 O O . LEU A 1 99 ? -9.042 -1.310 -1.003 1.00 95.44 99 LEU A O 1
ATOM 746 N N . THR A 1 100 ? -7.339 -0.366 -2.123 1.00 95.88 100 THR A N 1
ATOM 747 C CA . THR A 1 100 ? -7.154 0.754 -1.192 1.00 95.88 100 THR A CA 1
ATOM 748 C C . THR A 1 100 ? -8.385 1.659 -1.170 1.00 95.88 100 THR A C 1
ATOM 750 O O . THR A 1 100 ? -8.855 2.031 -0.096 1.00 95.88 100 THR A O 1
ATOM 753 N N . GLY A 1 101 ? -8.947 1.974 -2.341 1.00 95.88 101 GLY A N 1
ATOM 754 C CA . GLY A 1 101 ? -10.168 2.768 -2.462 1.00 95.88 101 GLY A CA 1
ATOM 755 C C . GLY A 1 101 ? -11.383 2.080 -1.837 1.00 95.88 101 GLY A C 1
ATOM 756 O O . GLY A 1 101 ? -12.119 2.715 -1.086 1.00 95.88 101 GLY A O 1
ATOM 757 N N . LEU A 1 102 ? -11.564 0.778 -2.081 1.00 95.19 102 LEU A N 1
ATOM 758 C CA . LEU A 1 102 ? -12.631 -0.016 -1.463 1.00 95.19 102 LEU A CA 1
ATOM 759 C C . LEU A 1 102 ? -12.481 -0.079 0.059 1.00 95.19 102 LEU A C 1
ATOM 761 O O . LEU A 1 102 ? -13.464 0.110 0.770 1.00 95.19 102 LEU A O 1
ATOM 765 N N . TYR A 1 103 ? -11.264 -0.296 0.560 1.00 93.94 103 TYR A N 1
ATOM 766 C CA . TYR A 1 103 ? -10.986 -0.276 1.994 1.00 93.94 103 TYR A CA 1
ATOM 767 C C . TYR A 1 103 ? -11.339 1.081 2.614 1.00 93.94 103 TYR A C 1
ATOM 769 O O . TYR A 1 103 ? -12.089 1.130 3.588 1.00 93.94 103 TYR A O 1
ATOM 777 N N . GLY A 1 104 ? -10.864 2.180 2.019 1.00 92.69 104 GLY A N 1
ATOM 778 C CA . GLY A 1 104 ? -11.177 3.532 2.483 1.00 92.69 104 GLY A CA 1
ATOM 779 C C . GLY A 1 104 ? -12.679 3.824 2.471 1.00 92.69 104 GLY A C 1
ATOM 780 O O . GLY A 1 104 ? -13.203 4.362 3.442 1.00 92.69 104 GLY A O 1
ATOM 781 N N . LEU A 1 105 ? -13.390 3.408 1.419 1.00 93.50 105 LEU A N 1
ATOM 782 C CA . LEU A 1 105 ? -14.842 3.564 1.317 1.00 93.50 105 LEU A CA 1
ATOM 783 C C . LEU A 1 105 ? -15.582 2.794 2.418 1.00 93.50 105 LEU A C 1
ATOM 785 O O . LEU A 1 105 ? -16.477 3.350 3.048 1.00 93.50 105 LEU A O 1
ATOM 789 N N . VAL A 1 106 ? -15.211 1.534 2.668 1.00 91.25 106 VAL A N 1
ATOM 790 C CA . VAL A 1 106 ? -15.812 0.720 3.739 1.00 91.25 106 VAL A CA 1
ATOM 791 C C . VAL A 1 106 ? -15.543 1.338 5.107 1.00 91.25 106 VAL A C 1
ATOM 793 O O . VAL A 1 106 ? -16.444 1.380 5.943 1.00 91.25 106 VAL A O 1
ATOM 796 N N . LEU A 1 107 ? -14.325 1.834 5.329 1.00 89.62 107 LEU A N 1
ATOM 797 C CA . LEU A 1 107 ? -13.950 2.470 6.584 1.00 89.62 107 LEU A CA 1
ATOM 798 C C . LEU A 1 107 ? -14.778 3.734 6.836 1.00 89.62 107 LEU A C 1
ATOM 800 O O . LEU A 1 107 ? -15.308 3.899 7.930 1.00 89.62 107 LEU A O 1
ATOM 804 N N . ILE A 1 108 ? -14.956 4.567 5.806 1.00 88.25 108 ILE A N 1
ATOM 805 C CA . ILE A 1 108 ? -15.799 5.762 5.887 1.00 88.25 108 ILE A CA 1
ATOM 806 C C . ILE A 1 108 ? -17.259 5.381 6.142 1.00 88.25 108 ILE A C 1
ATOM 808 O O . ILE A 1 108 ? -17.850 5.890 7.074 1.00 88.25 108 ILE A O 1
ATOM 812 N N . LEU A 1 109 ? -17.847 4.470 5.362 1.00 88.94 109 LEU A N 1
ATOM 813 C CA . LEU A 1 109 ? -19.281 4.162 5.470 1.00 88.94 109 LEU A CA 1
ATOM 814 C C . LEU A 1 109 ? -19.684 3.461 6.776 1.00 88.94 109 LEU A C 1
ATOM 816 O O . LEU A 1 109 ? -20.864 3.472 7.122 1.00 88.94 109 LEU A O 1
ATOM 820 N N . ARG A 1 110 ? -18.750 2.776 7.443 1.00 84.00 110 ARG A N 1
ATOM 821 C CA . ARG A 1 110 ? -19.053 1.945 8.617 1.00 84.00 110 ARG A CA 1
ATOM 822 C C . ARG A 1 110 ? -18.578 2.542 9.942 1.00 84.00 110 ARG A C 1
ATOM 824 O O . ARG A 1 110 ? -19.141 2.178 10.970 1.00 84.00 110 ARG A O 1
ATOM 831 N N . TYR A 1 111 ? -17.563 3.405 9.931 1.00 76.25 111 TYR A N 1
ATOM 832 C CA . TYR A 1 111 ? -16.905 3.885 11.154 1.00 76.25 111 TYR A CA 1
ATOM 833 C C . TYR A 1 111 ? -16.782 5.416 11.251 1.00 76.25 111 TYR A C 1
ATOM 835 O O . TYR A 1 111 ? -16.319 5.903 12.284 1.00 76.25 111 TYR A O 1
ATOM 843 N N . LEU A 1 112 ? -17.186 6.163 10.216 1.00 71.25 112 LEU A N 1
ATOM 844 C CA . LEU A 1 112 ? -17.282 7.631 10.186 1.00 71.25 112 LEU A CA 1
ATOM 845 C C . LEU A 1 112 ? -18.723 8.057 9.878 1.00 71.25 112 LEU A C 1
ATOM 847 O O . LEU A 1 112 ? -19.111 9.131 10.384 1.00 71.25 112 LEU A O 1
#

pLDDT: mean 91.14, std 7.35, range [60.12, 98.19]

Solvent-accessible surface area (backbone atoms only — not comparable to full-atom values): 5919 Å² total; per-residue (Å²): 136,72,74,74,54,96,62,44,64,61,50,34,52,50,50,24,53,50,22,50,50,50,24,54,53,35,52,52,52,25,50,51,35,42,54,55,34,71,66,56,55,78,93,82,43,63,66,68,58,43,52,47,34,44,48,53,24,56,57,40,50,54,51,24,52,50,19,50,51,43,23,49,45,23,50,47,29,75,76,50,85,41,52,68,50,50,53,47,38,55,55,47,48,55,50,46,51,52,52,41,50,52,51,52,50,52,48,45,78,75,76,106

Secondary structure (DSSP, 8-state):
-PPPPTTHHHHHHHHHHHHHHHHHHHHHHHHHHHHHHHHS-TTTS-HHHHHHHHHHHHHHHHHHHHHHHHHHHHHHHHHS--HHHHHHHHHHHHHHHHHHHHHHHHHHHHH-

Foldseek 3Di:
DDAQDPCLLVVLVVLLVVLVVLLVVLLVVLVVLLVVLVPDDPVPDDPVVSVVSNVLSVLSVVLNVLSVVLSVLSVVCNVPVDRVSSVVSVVSSVVSVVSSVVSVVCCVVPPD

Organism: NCBI:txid1560005

Sequence (112 aa):
MFPAPEYAKDVAIALLGASVGIAGLLLVVAGFVFAQAATFPPDETDDEVIAGFEMAGRLGLIPFLLALVEAGASLLWLVHKSDYLYTGVIWGFFLLLILTGLYGLVLILRYL

Nearest PDB structures (foldseek):
  8dt0-assembly2_B  TM=7.545E-01  e=5.410E-01  synthetic construct
  8dt0-assembly1_A  TM=5.789E-01  e=2.354E-01  synthetic construct
  5c1f-assembly1_B  TM=7.654E-01  e=6.565E+00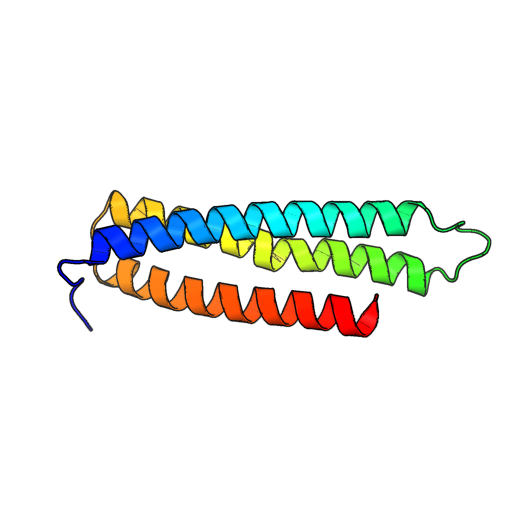  Schizosaccharomyces pombe 972h-
  7aal-assembly1_B  TM=6.715E-01  e=6.565E+00  Homo sapiens

Mean predicted aligned error: 4.51 Å